Protein AF-A0A948B6U5-F1 (afdb_monomer_lite)

Sequence (69 aa):
MPYKVVVQPRHVHLSQADHDLLFGPGAKLRPLRPIGHLGQIVYQETVTLVGKNGTIESVRIIGPIREQS

Radius of gyration: 13.62 Å; chains: 1; bounding box: 47×21×31 Å

Secondary structure (DSSP, 8-state):
---------SEE--BHHHHHHHH-TT--PPEEEE-SSTT-EEEEEEEEEEETTEEEEEEEEEES-BS--

Foldseek 3Di:
DDDDDDDDDAADAAALVRCCVVQNHPDDFAFDAADPPPPKTKGPDADWDQDPVGIDPRHTYIDDHDNHD

pLDDT: mean 94.1, std 6.09, range [72.19, 98.56]

Structure (mmCIF, N/CA/C/O backbone):
data_AF-A0A948B6U5-F1
#
_entry.id   AF-A0A948B6U5-F1
#
loop_
_atom_site.group_PDB
_atom_site.id
_atom_site.type_symbol
_atom_site.label_atom_id
_atom_site.label_alt_id
_atom_site.label_comp_id
_atom_site.label_asym_id
_atom_site.label_entity_id
_atom_site.label_seq_id
_atom_site.pdbx_PDB_ins_code
_atom_site.Cartn_x
_atom_site.Cartn_y
_atom_site.Cartn_z
_atom_site.occupancy
_atom_site.B_iso_or_equiv
_atom_site.auth_seq_id
_atom_site.auth_comp_id
_atom_site.auth_asym_id
_atom_site.auth_atom_id
_atom_site.pdbx_PDB_model_num
ATOM 1 N N . MET A 1 1 ? 35.309 -4.275 0.430 1.00 73.06 1 MET A N 1
ATOM 2 C CA . MET A 1 1 ? 34.365 -4.138 -0.702 1.00 73.06 1 MET A CA 1
ATOM 3 C C . MET A 1 1 ? 33.152 -3.358 -0.212 1.00 73.06 1 MET A C 1
ATOM 5 O O . MET A 1 1 ? 32.624 -3.747 0.824 1.00 73.06 1 MET A O 1
ATOM 9 N N . PRO A 1 2 ? 32.745 -2.249 -0.854 1.00 84.56 2 PRO A N 1
ATOM 10 C CA . PRO A 1 2 ? 31.536 -1.533 -0.456 1.00 84.56 2 PRO A CA 1
ATOM 11 C C . PRO A 1 2 ? 30.285 -2.307 -0.892 1.00 84.56 2 PRO A C 1
ATOM 13 O O . PRO A 1 2 ? 30.193 -2.755 -2.034 1.00 84.56 2 PRO A O 1
ATOM 16 N N . TYR A 1 3 ? 29.319 -2.448 0.015 1.00 85.81 3 TYR A N 1
ATOM 17 C CA . TYR A 1 3 ? 28.001 -3.008 -0.283 1.00 85.81 3 TYR A CA 1
ATOM 18 C C . TYR A 1 3 ? 27.006 -1.880 -0.549 1.00 85.81 3 TYR A C 1
ATOM 20 O O . TYR A 1 3 ? 27.006 -0.860 0.141 1.00 85.81 3 TYR A O 1
ATOM 28 N N . LYS A 1 4 ? 26.129 -2.065 -1.539 1.00 84.69 4 LYS A N 1
ATOM 29 C CA . LYS A 1 4 ? 25.031 -1.132 -1.800 1.00 84.69 4 LYS A CA 1
ATOM 30 C C . LYS A 1 4 ? 23.954 -1.312 -0.730 1.00 84.69 4 LYS A C 1
ATOM 32 O O . LYS A 1 4 ? 23.289 -2.342 -0.697 1.00 84.69 4 LYS A O 1
ATOM 37 N N . VAL A 1 5 ? 23.760 -0.300 0.110 1.00 86.69 5 VAL A N 1
ATOM 38 C CA . VAL A 1 5 ? 22.657 -0.262 1.080 1.00 86.69 5 VAL A CA 1
ATOM 39 C C . VAL A 1 5 ? 21.436 0.373 0.420 1.00 86.69 5 VAL A C 1
ATOM 41 O O . VAL A 1 5 ? 21.532 1.443 -0.181 1.00 86.69 5 VAL A O 1
ATOM 44 N N . VAL A 1 6 ? 20.282 -0.285 0.528 1.00 84.00 6 VAL A N 1
ATOM 45 C CA . VAL A 1 6 ? 18.990 0.248 0.081 1.00 84.00 6 VAL A CA 1
ATOM 46 C C . VAL A 1 6 ? 18.090 0.387 1.299 1.00 84.00 6 VAL A C 1
ATOM 48 O O . VAL A 1 6 ? 17.772 -0.602 1.952 1.00 84.00 6 VAL A O 1
ATOM 51 N N . VAL A 1 7 ? 17.676 1.615 1.602 1.00 87.25 7 VAL A N 1
ATOM 52 C CA . VAL A 1 7 ? 16.714 1.885 2.674 1.00 87.25 7 VAL A CA 1
ATOM 53 C C . VAL A 1 7 ? 15.307 1.804 2.094 1.00 87.25 7 VAL A C 1
ATOM 55 O O . VAL A 1 7 ? 14.981 2.526 1.151 1.00 87.25 7 VAL A O 1
ATOM 58 N N . GLN A 1 8 ? 14.480 0.924 2.656 1.00 84.31 8 GLN A N 1
ATOM 59 C CA . GLN A 1 8 ? 13.080 0.764 2.274 1.00 84.31 8 GLN A CA 1
ATOM 60 C C . GLN A 1 8 ? 12.191 1.399 3.352 1.00 84.31 8 GLN A C 1
ATOM 62 O O . GLN A 1 8 ? 12.115 0.866 4.461 1.00 84.31 8 GLN A O 1
ATOM 67 N N . PRO A 1 9 ? 11.535 2.541 3.080 1.00 89.69 9 PRO A N 1
ATOM 68 C CA . PRO A 1 9 ? 10.559 3.105 4.004 1.00 89.69 9 PRO A CA 1
ATOM 69 C C . PRO A 1 9 ? 9.324 2.196 4.119 1.00 89.69 9 PRO A C 1
ATOM 71 O O . PRO A 1 9 ? 9.152 1.248 3.346 1.00 89.69 9 PRO A O 1
ATOM 74 N N . ARG A 1 10 ? 8.443 2.501 5.082 1.00 94.44 10 ARG A N 1
ATOM 75 C CA . ARG A 1 10 ? 7.170 1.784 5.257 1.00 94.44 10 ARG A CA 1
ATOM 76 C C . ARG A 1 10 ? 6.373 1.798 3.951 1.00 94.44 10 ARG A C 1
ATOM 78 O O . ARG A 1 10 ? 6.162 2.857 3.359 1.00 94.44 10 ARG A O 1
ATOM 85 N N . HIS A 1 11 ? 5.939 0.621 3.529 1.00 96.44 11 HIS A N 1
ATOM 86 C CA . HIS A 1 11 ? 5.156 0.414 2.322 1.00 96.44 11 HIS A CA 1
ATOM 87 C C . HIS A 1 11 ? 4.266 -0.818 2.488 1.00 96.44 11 HIS A C 1
ATOM 89 O O . HIS A 1 11 ? 4.487 -1.625 3.392 1.00 96.44 11 HIS A O 1
ATOM 95 N N . VAL A 1 12 ? 3.291 -0.958 1.599 1.00 97.44 12 VAL A N 1
ATOM 96 C CA . VAL A 1 12 ? 2.431 -2.137 1.483 1.00 97.44 12 VAL A CA 1
ATOM 97 C C . VAL A 1 12 ? 2.584 -2.764 0.103 1.00 97.44 12 VAL A C 1
ATOM 99 O O . VAL A 1 12 ? 2.928 -2.082 -0.869 1.00 97.44 12 VAL A O 1
ATOM 102 N N . HIS A 1 13 ? 2.313 -4.060 0.034 1.00 97.25 13 HIS A N 1
ATOM 103 C CA . HIS A 1 13 ? 1.980 -4.755 -1.205 1.00 97.25 13 HIS A CA 1
ATOM 104 C C . HIS A 1 13 ? 0.479 -5.031 -1.157 1.00 97.25 13 HIS A C 1
ATOM 106 O O . HIS A 1 13 ? -0.106 -5.009 -0.079 1.00 97.25 13 HIS A O 1
ATOM 112 N N . LEU A 1 14 ? -0.155 -5.210 -2.310 1.00 98.12 14 LEU A N 1
ATOM 113 C CA . LEU A 1 14 ? -1.591 -5.461 -2.365 1.00 98.12 14 LEU A CA 1
ATOM 114 C C . LEU A 1 14 ? -1.874 -6.765 -3.096 1.00 98.12 14 LEU A C 1
ATOM 116 O O . LEU A 1 14 ? -1.255 -7.051 -4.127 1.00 98.12 14 LEU A O 1
ATOM 120 N N . SER A 1 15 ? -2.839 -7.514 -2.571 1.00 98.38 15 SER A N 1
ATOM 121 C CA . SER A 1 15 ? -3.564 -8.539 -3.309 1.00 98.38 15 SER A CA 1
ATOM 122 C C . SER A 1 15 ? -4.487 -7.904 -4.351 1.00 98.38 15 SER A C 1
ATOM 124 O O . SER A 1 15 ? -4.824 -6.720 -4.260 1.00 98.38 15 SER A O 1
ATOM 126 N N . GLN A 1 16 ? -4.933 -8.685 -5.337 1.00 98.19 16 GLN A N 1
ATOM 127 C CA . GLN A 1 16 ? -5.926 -8.197 -6.301 1.00 98.19 16 GLN A CA 1
ATOM 128 C C . GLN A 1 16 ? -7.238 -7.804 -5.602 1.00 98.19 16 GLN A C 1
ATOM 130 O O . GLN A 1 16 ? -7.823 -6.775 -5.929 1.00 98.19 16 GLN A O 1
ATOM 135 N N . ALA A 1 17 ? -7.665 -8.583 -4.603 1.00 98.25 17 ALA A N 1
ATOM 136 C CA . ALA A 1 17 ? -8.893 -8.322 -3.858 1.00 98.25 17 ALA A CA 1
ATOM 137 C C . ALA A 1 17 ? -8.820 -7.002 -3.074 1.00 98.25 17 ALA A C 1
ATOM 139 O O . ALA A 1 17 ? -9.743 -6.191 -3.143 1.00 98.25 17 ALA A O 1
ATOM 140 N N . ASP A 1 18 ? -7.708 -6.755 -2.376 1.00 98.56 18 ASP A N 1
ATOM 141 C CA . ASP A 1 18 ? -7.527 -5.521 -1.605 1.00 98.56 18 ASP A CA 1
ATOM 142 C C . ASP A 1 18 ? -7.326 -4.311 -2.519 1.00 98.56 18 ASP A C 1
ATOM 144 O O . ASP A 1 18 ? -7.826 -3.226 -2.230 1.00 98.56 18 ASP A O 1
ATOM 148 N N . HIS A 1 19 ? -6.645 -4.491 -3.655 1.00 98.38 19 HIS A N 1
ATOM 149 C CA . HIS A 1 19 ? -6.556 -3.465 -4.690 1.00 98.38 19 HIS A CA 1
ATOM 150 C C . HIS A 1 19 ? -7.947 -3.041 -5.177 1.00 98.38 19 HIS A C 1
ATOM 152 O O . HIS A 1 19 ? -8.254 -1.848 -5.193 1.00 98.38 19 HIS A O 1
ATOM 158 N N . ASP A 1 20 ? -8.790 -4.006 -5.543 1.00 98.25 20 ASP A N 1
ATOM 159 C CA . ASP A 1 20 ? -10.119 -3.728 -6.087 1.00 98.25 20 ASP A CA 1
ATOM 160 C C . ASP A 1 20 ? -11.045 -3.106 -5.038 1.00 98.25 20 ASP A C 1
ATOM 162 O O . ASP A 1 20 ? -11.839 -2.226 -5.368 1.00 98.25 20 ASP A O 1
ATOM 166 N N . LEU A 1 21 ? -10.905 -3.499 -3.768 1.00 98.25 21 LEU A N 1
ATOM 167 C CA . LEU A 1 21 ? -11.641 -2.897 -2.658 1.00 98.25 21 LEU A CA 1
ATOM 168 C C . LEU A 1 21 ? -11.234 -1.436 -2.411 1.00 98.25 21 LEU A C 1
ATOM 170 O O . LEU A 1 21 ? -12.091 -0.599 -2.137 1.00 98.25 21 LEU A O 1
ATOM 174 N N . LEU A 1 22 ? -9.937 -1.129 -2.488 1.00 97.94 22 LEU A N 1
ATOM 175 C CA . LEU A 1 22 ? -9.404 0.199 -2.169 1.00 97.94 22 LEU A CA 1
ATOM 176 C C . LEU A 1 22 ? -9.534 1.197 -3.325 1.00 97.94 22 LEU A C 1
ATOM 178 O O . LEU A 1 22 ? -9.780 2.378 -3.083 1.00 97.94 22 LEU A O 1
ATOM 182 N N . PHE A 1 23 ? -9.343 0.746 -4.566 1.00 97.81 23 PHE A N 1
ATOM 183 C CA . PHE A 1 23 ? -9.229 1.619 -5.743 1.00 97.81 23 PHE A CA 1
ATOM 184 C C . PHE A 1 23 ? -10.310 1.382 -6.801 1.00 97.81 23 PHE A C 1
ATOM 186 O O . PHE A 1 23 ? -10.439 2.186 -7.725 1.00 97.81 23 PHE A O 1
ATOM 193 N N . GLY A 1 24 ? -11.111 0.328 -6.651 1.00 97.94 24 GLY A N 1
ATOM 194 C CA . GLY A 1 24 ? -12.152 -0.071 -7.590 1.00 97.94 24 GLY A CA 1
ATOM 195 C C . GLY A 1 24 ? -11.698 -1.188 -8.542 1.00 97.94 24 GLY A C 1
ATOM 196 O O . GLY A 1 24 ? -10.530 -1.218 -8.949 1.00 97.94 24 GLY A O 1
ATOM 197 N N . PRO A 1 25 ? -12.609 -2.093 -8.952 1.00 97.50 25 PRO A N 1
ATOM 198 C CA . PRO A 1 25 ? -12.286 -3.169 -9.884 1.00 97.50 25 PRO A CA 1
ATOM 199 C C . PRO A 1 25 ? -11.712 -2.640 -11.200 1.00 97.50 25 PRO A C 1
ATOM 201 O O . PRO A 1 25 ? -12.301 -1.775 -11.850 1.00 97.50 25 PRO A O 1
ATOM 204 N N . GLY A 1 26 ? -10.559 -3.172 -11.608 1.00 94.12 26 GLY A N 1
ATOM 205 C CA . GLY A 1 26 ? -9.901 -2.786 -12.861 1.00 94.12 26 GLY A CA 1
ATOM 206 C C . GLY A 1 26 ? -9.228 -1.409 -12.841 1.00 94.12 26 GLY A C 1
ATOM 207 O O . GLY A 1 26 ? -8.748 -0.955 -13.887 1.00 94.12 26 GLY A O 1
ATOM 208 N N . ALA A 1 27 ? -9.154 -0.746 -11.681 1.00 97.06 27 ALA A N 1
ATOM 209 C CA . ALA A 1 27 ? -8.358 0.464 -11.528 1.00 97.06 27 ALA A CA 1
ATOM 210 C C . ALA A 1 27 ? -6.885 0.198 -11.881 1.00 97.06 27 ALA A C 1
ATOM 212 O O . ALA A 1 27 ? -6.353 -0.893 -11.680 1.00 97.06 27 ALA A O 1
ATOM 213 N N . LYS A 1 28 ? -6.213 1.204 -12.443 1.00 95.62 28 LYS A N 1
ATOM 214 C CA . LYS A 1 28 ? -4.786 1.122 -12.772 1.00 95.62 28 LYS A CA 1
ATOM 215 C C . LYS A 1 28 ? -4.012 2.077 -11.883 1.00 95.62 28 LYS A C 1
ATOM 217 O O . LYS A 1 28 ? -4.114 3.292 -12.055 1.00 95.62 28 LYS A O 1
ATOM 222 N N . LEU A 1 29 ? -3.215 1.524 -10.972 1.00 97.00 29 LEU A N 1
ATOM 223 C CA . LEU A 1 29 ? -2.262 2.314 -10.197 1.00 97.00 29 LEU A CA 1
ATOM 224 C C . LEU A 1 29 ? -1.229 2.956 -11.130 1.00 97.00 29 LEU A C 1
ATOM 226 O O . LEU A 1 29 ? -0.788 2.354 -12.115 1.00 97.00 29 LEU A O 1
ATOM 230 N N . ARG A 1 30 ? -0.828 4.189 -10.824 1.00 97.81 30 ARG A N 1
ATOM 231 C CA . ARG A 1 30 ? 0.070 4.965 -11.683 1.00 97.81 30 ARG A CA 1
ATOM 232 C C . ARG A 1 30 ? 1.515 4.700 -11.276 1.00 97.81 30 ARG A C 1
ATOM 234 O O . ARG A 1 30 ? 1.881 4.996 -10.136 1.00 97.81 30 ARG A O 1
ATOM 241 N N . PRO A 1 31 ? 2.364 4.152 -12.162 1.00 96.81 31 PRO A N 1
ATOM 242 C CA . PRO A 1 31 ? 3.758 3.908 -11.825 1.00 96.81 31 PRO A CA 1
ATOM 243 C C . PRO A 1 31 ? 4.466 5.240 -11.551 1.00 96.81 31 PRO A C 1
ATOM 245 O O . PRO A 1 31 ? 4.330 6.203 -12.305 1.00 96.81 31 PRO A O 1
ATOM 248 N N . LEU A 1 32 ? 5.221 5.299 -10.455 1.00 96.00 32 LEU A N 1
ATOM 249 C CA . LEU A 1 32 ? 6.075 6.432 -10.106 1.00 96.00 32 LEU A CA 1
ATOM 250 C C . LEU A 1 32 ? 7.515 6.177 -10.557 1.00 96.00 32 LEU A C 1
ATOM 252 O O . LEU A 1 32 ? 8.090 6.991 -11.272 1.00 96.00 32 LEU A O 1
ATOM 256 N N . ARG A 1 33 ? 8.110 5.055 -10.131 1.00 94.31 33 ARG A N 1
ATOM 257 C CA . ARG A 1 33 ? 9.471 4.656 -10.529 1.00 94.31 33 ARG A CA 1
ATOM 258 C C . ARG A 1 33 ? 9.735 3.165 -10.294 1.00 94.31 33 ARG A C 1
ATOM 260 O O . ARG A 1 33 ? 9.205 2.617 -9.323 1.00 94.31 33 ARG A O 1
ATOM 267 N N . PRO A 1 34 ? 10.595 2.519 -11.100 1.00 92.81 34 PRO A N 1
ATOM 268 C CA . PRO A 1 34 ? 11.120 1.197 -10.777 1.00 92.81 34 PRO A CA 1
ATOM 269 C C . PRO A 1 34 ? 12.064 1.264 -9.566 1.00 92.81 34 PRO A C 1
ATOM 271 O O . PRO A 1 34 ? 12.682 2.301 -9.288 1.00 92.81 34 PRO A O 1
ATOM 274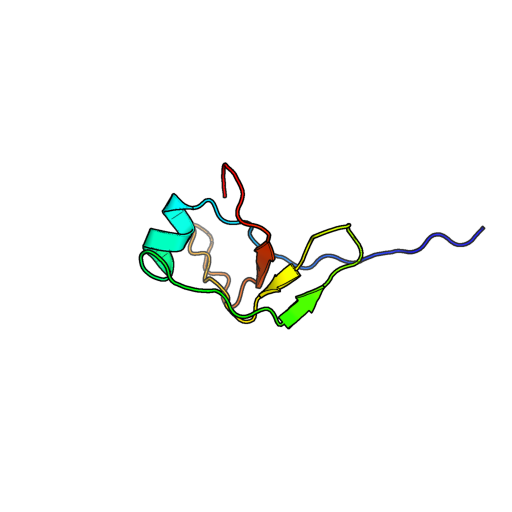 N N . ILE A 1 35 ? 12.194 0.155 -8.842 1.00 89.12 35 ILE A N 1
ATOM 275 C CA . ILE A 1 35 ? 13.168 0.005 -7.752 1.00 89.12 35 ILE A CA 1
ATOM 276 C C . ILE A 1 35 ? 14.128 -1.150 -8.025 1.00 89.12 35 ILE A C 1
ATOM 278 O O . ILE A 1 35 ? 13.898 -1.976 -8.897 1.00 89.12 35 ILE A O 1
ATOM 282 N N . GLY A 1 36 ? 15.252 -1.167 -7.303 1.00 77.19 36 GLY A N 1
ATOM 283 C CA . GLY A 1 36 ? 16.413 -2.011 -7.616 1.00 77.19 36 GLY A CA 1
ATOM 284 C C . GLY A 1 36 ? 16.202 -3.526 -7.512 1.00 77.19 36 GLY A C 1
ATOM 285 O O . GLY A 1 36 ? 17.123 -4.269 -7.840 1.00 77.19 36 GLY A O 1
ATOM 286 N N . HIS A 1 37 ? 15.031 -3.986 -7.072 1.00 72.19 37 HIS A N 1
ATOM 287 C CA . HIS A 1 37 ? 14.633 -5.384 -7.178 1.00 72.19 37 HIS A CA 1
ATOM 288 C C . HIS A 1 37 ? 13.879 -5.587 -8.494 1.00 72.19 37 HIS A C 1
ATOM 290 O O . HIS A 1 37 ? 12.916 -4.877 -8.778 1.00 72.19 37 HIS A O 1
ATOM 296 N N . LEU A 1 38 ? 14.350 -6.538 -9.304 1.00 81.62 38 LEU A N 1
ATOM 297 C CA . LEU A 1 38 ? 13.817 -6.836 -10.635 1.00 81.62 38 LEU A CA 1
ATOM 298 C C . LEU A 1 38 ? 12.285 -6.911 -10.632 1.00 81.62 38 LEU A C 1
ATOM 300 O O . LEU A 1 38 ? 11.690 -7.677 -9.879 1.00 81.62 38 LEU A O 1
ATOM 304 N N . GLY A 1 39 ? 11.665 -6.096 -11.484 1.00 85.88 39 GLY A N 1
ATOM 305 C CA . GLY A 1 39 ? 10.218 -6.076 -11.689 1.00 85.88 39 GLY A CA 1
ATOM 306 C C . GLY A 1 39 ? 9.411 -5.290 -10.654 1.00 85.88 39 GLY A C 1
ATOM 307 O O . GLY A 1 39 ? 8.202 -5.171 -10.829 1.00 85.88 39 GLY A O 1
ATOM 308 N N . GLN A 1 40 ? 10.029 -4.722 -9.611 1.00 93.50 40 GLN A N 1
ATOM 309 C CA . GLN A 1 40 ? 9.294 -3.940 -8.618 1.00 93.50 40 GLN A CA 1
ATOM 310 C C . GLN A 1 40 ? 9.132 -2.474 -9.022 1.00 93.50 40 GLN A C 1
ATOM 312 O O . GLN A 1 40 ? 10.069 -1.812 -9.480 1.00 93.50 40 GLN A O 1
ATOM 317 N N . ILE A 1 41 ? 7.929 -1.952 -8.789 1.00 95.38 41 ILE A N 1
ATOM 318 C CA . ILE A 1 41 ? 7.536 -0.585 -9.131 1.00 95.38 41 ILE A CA 1
ATOM 319 C C . ILE A 1 41 ? 6.885 0.057 -7.912 1.00 95.38 41 ILE A C 1
ATOM 321 O O . ILE A 1 41 ? 6.047 -0.545 -7.247 1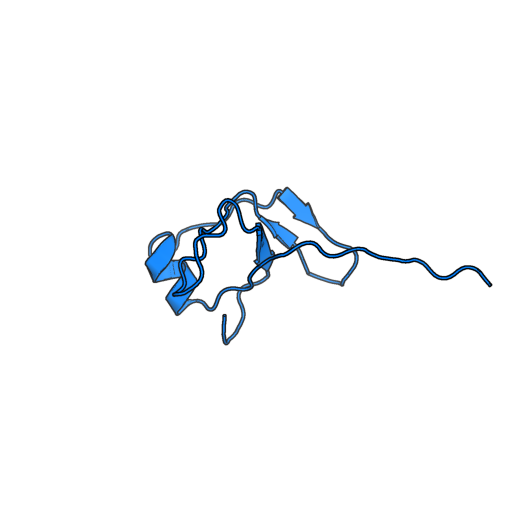.00 95.38 41 ILE A O 1
ATOM 325 N N . VAL A 1 42 ? 7.270 1.296 -7.629 1.00 95.88 42 VAL A N 1
ATOM 326 C CA . VAL A 1 42 ? 6.581 2.164 -6.671 1.00 95.88 42 VAL A CA 1
ATOM 327 C C . VAL A 1 42 ? 5.442 2.869 -7.398 1.00 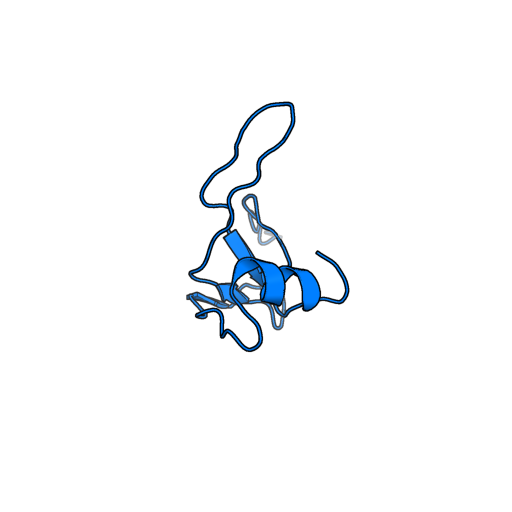95.88 42 VAL A C 1
ATOM 329 O O . VAL A 1 42 ? 5.678 3.421 -8.473 1.00 95.88 42 VAL A O 1
ATOM 332 N N . TYR A 1 43 ? 4.247 2.906 -6.809 1.00 97.88 43 TYR A N 1
ATOM 333 C CA . TYR A 1 43 ? 3.088 3.612 -7.364 1.00 97.88 43 TYR A CA 1
ATOM 334 C C . TYR A 1 43 ? 2.881 5.000 -6.738 1.00 97.88 43 TYR A C 1
ATOM 336 O O . TYR A 1 43 ? 3.360 5.297 -5.637 1.00 97.88 43 TYR A O 1
ATOM 344 N N . GLN A 1 44 ? 2.189 5.883 -7.461 1.00 97.81 44 GLN A N 1
ATOM 345 C CA . GLN A 1 44 ? 1.846 7.228 -6.985 1.00 97.81 44 GLN A CA 1
ATOM 346 C C . GLN A 1 44 ? 0.829 7.185 -5.843 1.00 97.81 44 GLN A C 1
ATOM 348 O O . GLN A 1 44 ? 0.861 8.042 -4.959 1.00 97.81 44 GLN A O 1
ATOM 353 N N . GLU A 1 45 ? -0.030 6.174 -5.844 1.00 98.00 45 GLU A N 1
ATOM 354 C CA . GLU A 1 45 ? -1.044 5.944 -4.830 1.00 98.00 45 GLU A CA 1
ATOM 355 C C . GLU A 1 45 ? -0.423 5.539 -3.486 1.00 98.00 45 GLU A C 1
ATOM 357 O O . GLU A 1 45 ? 0.676 4.975 -3.388 1.00 98.00 45 GLU A O 1
ATOM 362 N N . THR A 1 46 ? -1.156 5.861 -2.428 1.00 98.25 46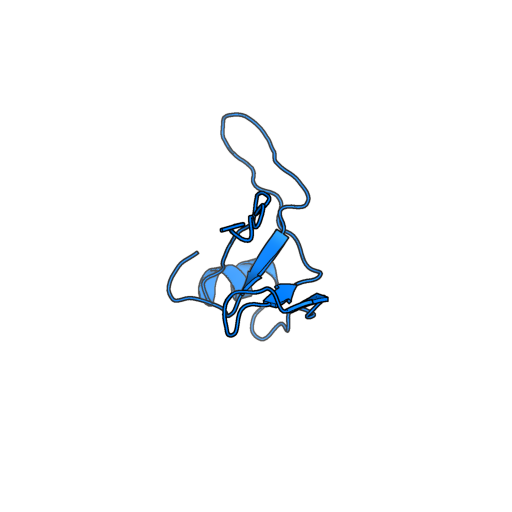 THR A N 1
ATOM 363 C CA . THR A 1 46 ? -0.812 5.545 -1.046 1.00 98.25 46 THR A CA 1
ATOM 364 C C . THR A 1 46 ? -2.054 5.101 -0.303 1.00 98.25 46 THR A C 1
ATOM 366 O O . THR A 1 46 ? -3.160 5.503 -0.657 1.00 98.25 46 THR A O 1
ATOM 369 N N . VAL A 1 47 ? -1.859 4.342 0.767 1.00 98.25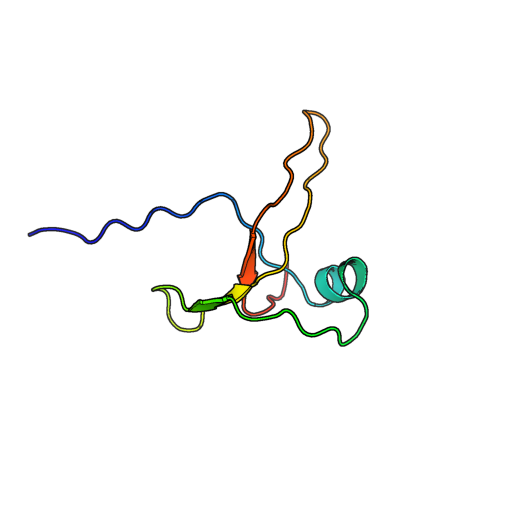 47 VAL A N 1
ATOM 370 C CA . VAL A 1 47 ? -2.923 3.973 1.702 1.00 98.25 47 VAL A CA 1
ATOM 371 C C . VAL A 1 47 ? -2.690 4.621 3.060 1.00 98.25 47 VAL A C 1
ATOM 373 O O . VAL A 1 47 ? -1.569 5.003 3.406 1.00 98.25 47 VAL A O 1
ATOM 376 N N . THR A 1 48 ? -3.756 4.704 3.844 1.00 98.38 48 THR A N 1
ATOM 377 C CA . THR A 1 48 ? -3.686 5.049 5.262 1.00 98.38 48 THR A CA 1
ATOM 378 C C . THR A 1 48 ? -3.892 3.778 6.073 1.00 98.38 48 THR A C 1
ATOM 380 O O . THR A 1 48 ? -4.908 3.103 5.924 1.00 98.38 48 THR A O 1
ATOM 383 N N . LEU A 1 49 ? -2.930 3.438 6.929 1.00 97.38 49 LEU A N 1
ATOM 384 C CA . LEU A 1 49 ? -3.034 2.305 7.843 1.00 97.38 49 LEU A CA 1
ATOM 385 C C . LEU A 1 49 ? -3.632 2.783 9.162 1.00 97.38 49 LEU A C 1
ATOM 387 O O . LEU A 1 49 ? -3.001 3.557 9.878 1.00 97.38 49 LEU A O 1
ATOM 391 N N . VAL A 1 50 ? -4.833 2.308 9.484 1.00 97.81 50 VAL A N 1
ATOM 392 C CA . VAL A 1 50 ? -5.523 2.606 10.744 1.00 97.81 50 VAL A CA 1
ATOM 393 C C . VAL A 1 50 ? -5.467 1.368 11.631 1.00 97.81 50 VAL A C 1
ATOM 395 O O . VAL A 1 50 ? -5.945 0.302 11.248 1.00 97.81 50 VAL A O 1
ATOM 398 N N . GLY A 1 51 ? -4.881 1.492 12.818 1.00 97.00 51 GLY A N 1
ATOM 399 C CA . GLY A 1 51 ? -4.802 0.411 13.796 1.00 97.00 51 GLY A CA 1
ATOM 400 C C . GLY A 1 51 ? -5.141 0.885 15.204 1.00 97.00 51 GLY A C 1
ATOM 401 O O . GLY A 1 51 ? -5.326 2.071 15.462 1.00 97.00 51 GLY A O 1
ATOM 402 N N . LYS A 1 52 ? -5.172 -0.054 16.154 1.00 97.38 52 LYS A N 1
ATOM 403 C CA . LYS A 1 52 ? -5.493 0.237 17.566 1.00 97.38 52 LYS A CA 1
ATOM 404 C C . LYS A 1 52 ? -4.575 1.293 18.195 1.00 97.38 52 LYS A C 1
ATOM 406 O O . LYS A 1 52 ? -5.002 2.020 19.080 1.00 97.38 52 LYS A O 1
ATOM 411 N N . ASN A 1 53 ? -3.333 1.374 17.717 1.00 95.31 53 ASN A N 1
ATOM 412 C CA . ASN A 1 53 ? -2.289 2.241 18.263 1.00 95.31 53 ASN A CA 1
ATOM 413 C C . ASN A 1 53 ? -2.067 3.511 17.423 1.00 95.31 53 ASN A C 1
ATOM 415 O O . ASN A 1 53 ? -1.020 4.144 17.539 1.00 95.31 53 ASN A O 1
ATOM 419 N N . GLY A 1 54 ? -3.026 3.864 16.564 1.00 96.75 54 GLY A N 1
ATOM 420 C CA . GLY A 1 54 ? -2.997 5.088 15.772 1.00 96.75 54 GLY A CA 1
ATOM 421 C C . GLY A 1 54 ? -3.012 4.851 14.267 1.00 96.75 54 GLY A C 1
ATOM 422 O O . GLY A 1 54 ? -3.269 3.748 13.777 1.00 96.75 54 GLY A O 1
ATOM 423 N N . THR A 1 55 ? -2.732 5.933 13.549 1.00 98.00 55 THR A N 1
ATOM 424 C CA . THR A 1 55 ? -2.886 6.026 12.100 1.00 98.00 55 THR A CA 1
ATOM 425 C C . THR A 1 55 ? -1.559 6.394 11.452 1.00 98.00 55 THR A C 1
ATOM 427 O O . THR A 1 55 ? -0.865 7.300 11.911 1.00 98.00 55 THR A O 1
ATOM 430 N N . ILE A 1 56 ? -1.211 5.700 10.370 1.00 97.75 56 ILE A N 1
ATOM 431 C CA . ILE A 1 56 ? -0.071 6.030 9.515 1.00 97.75 56 ILE A CA 1
ATOM 432 C C . ILE A 1 56 ? -0.618 6.399 8.142 1.00 97.75 56 ILE A C 1
ATOM 434 O O . ILE A 1 56 ? -1.098 5.543 7.403 1.00 97.75 56 ILE A O 1
ATOM 438 N N . GLU A 1 57 ? -0.546 7.679 7.806 1.00 97.62 57 GLU A N 1
ATOM 439 C CA . GLU A 1 57 ? -0.987 8.195 6.514 1.00 97.62 57 GLU A CA 1
ATOM 440 C C . GLU A 1 57 ? 0.095 8.039 5.440 1.00 97.62 57 GLU A C 1
ATOM 442 O O . GLU A 1 57 ? 1.283 7.883 5.735 1.00 97.62 57 GLU A O 1
ATOM 447 N N . SER A 1 58 ? -0.318 8.135 4.174 1.00 96.94 58 SER A N 1
ATOM 448 C CA . SER A 1 58 ? 0.584 8.214 3.016 1.00 96.94 58 SER A CA 1
ATOM 449 C C . SER A 1 58 ? 1.574 7.041 2.890 1.00 96.94 58 SER A C 1
ATOM 451 O O . SER A 1 58 ? 2.695 7.206 2.395 1.00 96.94 58 SER A O 1
ATOM 453 N N . VAL A 1 59 ? 1.171 5.834 3.303 1.00 98.00 59 VAL A N 1
ATOM 454 C CA . VAL A 1 59 ? 1.986 4.618 3.180 1.00 98.00 59 VAL A CA 1
ATOM 455 C C . VAL A 1 59 ? 2.045 4.187 1.718 1.00 98.00 59 VAL A C 1
ATOM 457 O O . VAL A 1 59 ? 1.023 4.023 1.053 1.00 98.00 59 VAL A O 1
ATOM 460 N N . ARG A 1 60 ? 3.265 4.027 1.200 1.00 97.38 60 ARG A N 1
ATOM 461 C CA . ARG A 1 60 ? 3.519 3.805 -0.227 1.00 97.38 60 ARG A CA 1
ATOM 462 C C . ARG A 1 60 ? 3.098 2.406 -0.675 1.00 97.38 60 ARG A C 1
ATOM 464 O O . ARG A 1 60 ? 3.340 1.446 0.047 1.00 97.38 60 ARG A O 1
ATOM 471 N N . ILE A 1 61 ? 2.561 2.278 -1.887 1.00 97.69 61 ILE A N 1
ATOM 472 C CA . ILE A 1 61 ? 2.313 0.973 -2.516 1.00 97.69 61 ILE A CA 1
ATOM 473 C C . ILE A 1 61 ? 3.507 0.600 -3.397 1.00 97.69 61 ILE A C 1
ATOM 475 O O . ILE A 1 61 ? 3.962 1.402 -4.224 1.00 97.69 61 ILE A O 1
ATOM 479 N N . ILE A 1 62 ? 4.007 -0.621 -3.227 1.00 96.50 62 ILE A N 1
ATOM 480 C CA . ILE A 1 62 ? 4.981 -1.251 -4.121 1.00 96.50 62 ILE A CA 1
ATOM 481 C C . ILE A 1 62 ? 4.305 -2.464 -4.749 1.00 96.50 62 ILE A C 1
ATOM 483 O O . ILE A 1 62 ? 3.635 -3.223 -4.058 1.00 96.50 62 ILE A O 1
ATOM 487 N N . GLY A 1 63 ? 4.466 -2.638 -6.058 1.00 94.69 63 GLY A N 1
ATOM 488 C CA . GLY A 1 63 ? 4.007 -3.842 -6.743 1.00 94.69 63 GLY A CA 1
ATOM 489 C C . GLY A 1 63 ? 5.113 -4.599 -7.469 1.00 94.69 63 GLY A C 1
ATOM 490 O O . GLY A 1 63 ? 6.296 -4.294 -7.276 1.00 94.69 63 GLY A O 1
ATOM 491 N N . PRO A 1 64 ? 4.739 -5.584 -8.308 1.00 95.12 64 PRO A N 1
ATOM 492 C CA . PRO A 1 64 ? 3.382 -5.852 -8.820 1.00 95.12 64 PRO A CA 1
ATOM 493 C C . PRO A 1 64 ? 2.390 -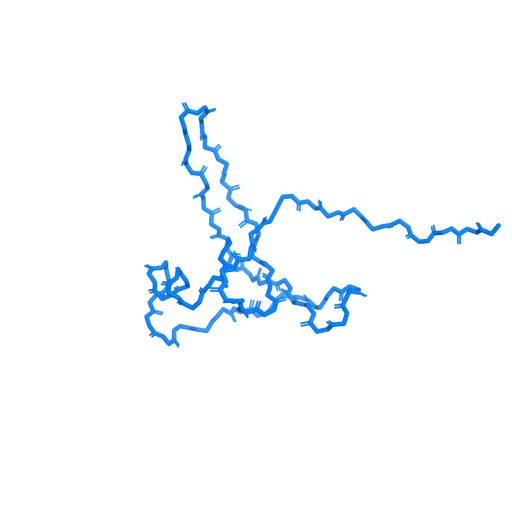6.356 -7.758 1.00 95.12 64 PRO A C 1
ATOM 495 O O . PRO A 1 64 ? 2.794 -6.680 -6.642 1.00 95.12 64 PRO A O 1
ATOM 498 N N . ILE A 1 65 ? 1.101 -6.415 -8.121 1.00 95.69 65 ILE A N 1
ATOM 499 C CA . ILE A 1 65 ? 0.065 -7.091 -7.322 1.00 95.69 65 ILE A CA 1
ATOM 500 C C . ILE A 1 65 ? 0.530 -8.510 -6.979 1.00 95.69 65 ILE A C 1
ATOM 502 O O . ILE A 1 65 ? 1.151 -9.185 -7.804 1.00 95.69 65 ILE A O 1
ATOM 506 N N . ARG A 1 66 ? 0.259 -8.931 -5.744 1.00 95.56 66 ARG A N 1
ATOM 507 C CA . ARG A 1 66 ? 0.659 -10.230 -5.193 1.00 95.56 66 ARG A CA 1
ATOM 508 C C . ARG A 1 66 ? -0.559 -11.102 -4.917 1.00 95.56 66 ARG A C 1
ATOM 510 O O . ARG A 1 66 ? -1.696 -10.673 -5.065 1.00 95.56 66 ARG A O 1
ATOM 517 N N . GLU A 1 67 ? -0.311 -12.335 -4.491 1.00 96.62 67 GLU A N 1
ATOM 518 C CA . GLU A 1 67 ? -1.371 -13.227 -4.010 1.00 96.62 67 GLU A CA 1
ATOM 519 C C . GLU A 1 67 ? -2.000 -12.707 -2.708 1.00 96.62 67 GLU A C 1
ATOM 521 O O . GLU A 1 67 ? -3.200 -12.857 -2.498 1.00 96.62 67 GLU A O 1
ATOM 526 N N . GLN A 1 68 ? -1.206 -12.038 -1.865 1.00 96.44 68 GLN A N 1
ATOM 527 C CA . GLN A 1 68 ? -1.625 -11.517 -0.567 1.00 96.44 68 GLN A CA 1
ATOM 528 C C . GLN A 1 68 ? -0.993 -10.144 -0.283 1.00 96.44 68 GLN A C 1
ATOM 530 O O . GLN A 1 68 ? 0.136 -9.882 -0.716 1.00 96.44 68 GLN A O 1
ATOM 535 N N . SER A 1 69 ? -1.740 -9.291 0.430 1.00 92.94 69 SER A N 1
ATOM 536 C CA . SER A 1 69 ? -1.296 -7.977 0.926 1.00 92.94 69 SER A CA 1
ATOM 537 C C . SER A 1 69 ? -0.340 -8.075 2.111 1.00 92.94 69 SER A C 1
ATOM 539 O O . SER A 1 69 ? -0.597 -8.920 2.999 1.00 92.94 69 SER A O 1
#